Protein AF-A0A4Q1RRC4-F1 (afdb_monomer_lite)

Structure (mmCIF, N/CA/C/O backbone):
data_AF-A0A4Q1RRC4-F1
#
_entry.id   AF-A0A4Q1RRC4-F1
#
loop_
_atom_site.group_PDB
_atom_site.id
_atom_site.type_symbol
_atom_site.label_atom_id
_atom_site.label_alt_id
_atom_site.label_comp_id
_atom_site.label_asym_id
_atom_site.label_entity_id
_atom_site.label_seq_id
_atom_site.pdbx_PDB_ins_code
_atom_site.Cartn_x
_atom_site.Cartn_y
_atom_site.Cartn_z
_atom_site.occupancy
_atom_site.B_iso_or_equiv
_atom_site.auth_seq_id
_atom_site.auth_comp_id
_atom_site.auth_asym_id
_atom_site.auth_atom_id
_atom_site.pdbx_PDB_model_num
ATOM 1 N N . MET A 1 1 ? 11.133 -6.177 -18.504 1.00 55.62 1 MET A N 1
ATOM 2 C CA . MET A 1 1 ? 11.040 -5.417 -17.238 1.00 55.62 1 MET A CA 1
ATOM 3 C C . MET A 1 1 ? 11.017 -6.374 -16.068 1.00 55.62 1 MET A C 1
ATOM 5 O O . MET A 1 1 ? 10.143 -7.234 -16.005 1.00 55.62 1 MET A O 1
ATOM 9 N N . LYS A 1 2 ? 11.981 -6.242 -15.162 1.00 67.00 2 LYS A N 1
ATOM 10 C CA . LYS A 1 2 ? 12.032 -7.004 -13.916 1.00 67.00 2 LYS A CA 1
ATOM 11 C C . LYS A 1 2 ? 10.940 -6.478 -12.964 1.00 67.00 2 LYS A C 1
ATOM 13 O O . LYS A 1 2 ? 10.685 -5.275 -12.945 1.00 67.00 2 LYS A O 1
ATOM 18 N N . PRO 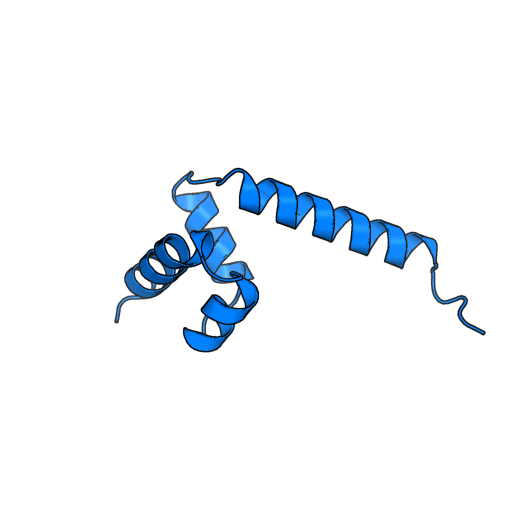A 1 3 ? 10.314 -7.329 -12.130 1.00 66.44 3 PRO A N 1
ATOM 19 C CA . PRO A 1 3 ? 9.247 -6.907 -11.211 1.00 66.44 3 PRO A CA 1
ATOM 20 C C . PRO A 1 3 ? 9.650 -5.757 -10.272 1.00 66.44 3 PRO A C 1
ATOM 22 O O . PRO A 1 3 ? 8.824 -4.919 -9.926 1.00 66.44 3 PRO A O 1
ATOM 25 N N . LYS A 1 4 ? 10.940 -5.688 -9.910 1.00 73.75 4 LYS A N 1
ATOM 26 C CA . LYS A 1 4 ? 11.519 -4.649 -9.046 1.00 73.75 4 LYS A CA 1
ATOM 27 C C . LYS A 1 4 ? 11.443 -3.243 -9.662 1.00 73.75 4 LYS A C 1
ATOM 29 O O . LYS A 1 4 ? 11.217 -2.286 -8.934 1.00 73.75 4 LYS A O 1
ATOM 34 N N . GLU A 1 5 ? 11.583 -3.123 -10.982 1.00 79.88 5 GLU A N 1
ATOM 35 C CA . GLU A 1 5 ? 11.550 -1.828 -11.683 1.00 79.88 5 GLU A CA 1
ATOM 36 C C . GLU A 1 5 ? 10.145 -1.218 -11.649 1.00 7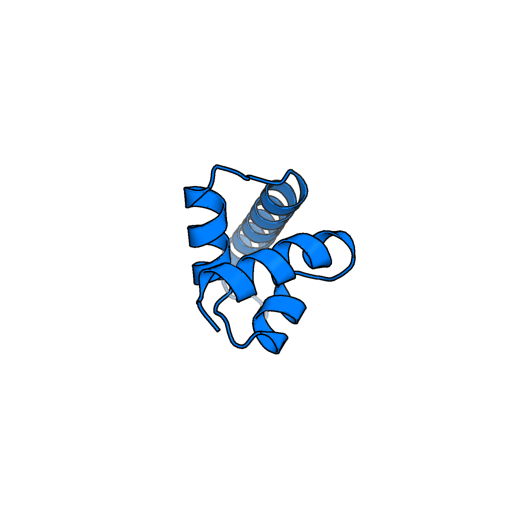9.88 5 GLU A C 1
ATOM 38 O O . GLU A 1 5 ? 9.987 -0.034 -11.370 1.00 79.88 5 GLU A O 1
ATOM 43 N N . ARG A 1 6 ? 9.109 -2.048 -11.839 1.00 82.81 6 ARG A N 1
ATOM 44 C CA . ARG A 1 6 ? 7.709 -1.600 -11.786 1.00 82.81 6 ARG A CA 1
ATOM 45 C C . ARG A 1 6 ? 7.353 -1.030 -10.417 1.00 82.81 6 ARG A C 1
ATOM 47 O O . ARG A 1 6 ? 6.725 0.018 -10.337 1.00 82.81 6 ARG A O 1
ATOM 54 N N . PHE A 1 7 ? 7.771 -1.699 -9.343 1.00 83.25 7 PHE A N 1
ATOM 55 C CA . PHE A 1 7 ? 7.492 -1.224 -7.990 1.00 83.25 7 PHE A CA 1
ATOM 56 C C . PHE A 1 7 ? 8.264 0.051 -7.632 1.00 83.25 7 PHE A C 1
ATOM 58 O O . PHE A 1 7 ? 7.697 0.911 -6.965 1.00 83.25 7 PHE A O 1
ATOM 65 N N . SER A 1 8 ? 9.495 0.209 -8.131 1.00 83.31 8 SER A N 1
ATOM 66 C CA . SER A 1 8 ? 10.274 1.444 -7.963 1.00 83.31 8 SER A CA 1
ATOM 67 C C . SER A 1 8 ? 9.571 2.650 -8.594 1.00 83.31 8 SER A C 1
ATOM 69 O O . SER A 1 8 ? 9.432 3.685 -7.953 1.00 83.31 8 SER A O 1
ATOM 71 N N . ILE A 1 9 ? 9.055 2.490 -9.816 1.00 86.00 9 ILE A N 1
ATOM 72 C CA . ILE A 1 9 ? 8.318 3.548 -10.524 1.00 86.00 9 ILE A CA 1
ATOM 73 C C . ILE A 1 9 ? 7.015 3.891 -9.790 1.00 86.00 9 ILE A C 1
ATOM 75 O O . ILE A 1 9 ? 6.691 5.061 -9.599 1.00 86.00 9 ILE A O 1
ATOM 79 N N . ILE A 1 10 ? 6.271 2.877 -9.329 1.00 84.94 10 ILE A N 1
ATOM 80 C CA . ILE A 1 10 ? 5.055 3.096 -8.528 1.00 84.94 10 ILE A CA 1
ATOM 81 C C . ILE A 1 10 ? 5.390 3.867 -7.250 1.00 84.94 10 ILE A C 1
ATOM 83 O O . ILE A 1 10 ? 4.615 4.726 -6.849 1.00 84.94 10 ILE A O 1
ATOM 87 N N . GLN A 1 11 ? 6.518 3.575 -6.602 1.00 83.38 11 GLN A N 1
ATOM 88 C CA . GLN A 1 11 ? 6.925 4.260 -5.380 1.00 83.38 11 GLN A CA 1
ATOM 89 C C . GLN A 1 11 ? 7.234 5.740 -5.625 1.00 83.38 11 GLN A C 1
ATOM 91 O O . GLN A 1 11 ? 6.743 6.582 -4.879 1.00 83.38 11 GLN A O 1
ATOM 96 N N . GLU A 1 12 ? 7.973 6.063 -6.680 1.00 84.38 12 GLU A N 1
ATOM 97 C CA . GLU A 1 12 ? 8.271 7.446 -7.060 1.00 84.38 12 GLU A CA 1
ATOM 98 C C . GLU A 1 12 ? 6.989 8.236 -7.371 1.00 84.38 12 GLU A C 1
ATOM 100 O O . GLU A 1 12 ? 6.761 9.325 -6.844 1.00 84.38 12 GLU A O 1
ATOM 105 N N . LEU A 1 13 ? 6.078 7.625 -8.131 1.00 84.62 13 LEU A N 1
ATOM 106 C CA . LEU A 1 13 ? 4.801 8.232 -8.496 1.00 84.62 13 LEU A CA 1
ATOM 107 C C . LEU A 1 13 ? 3.776 8.233 -7.356 1.00 84.62 13 LEU A C 1
ATOM 109 O O . LEU A 1 13 ? 2.808 8.988 -7.427 1.00 84.62 13 LEU A O 1
ATOM 113 N N . SER A 1 14 ? 3.964 7.427 -6.305 1.00 82.06 14 SER A N 1
ATOM 114 C CA . SER A 1 14 ? 3.017 7.318 -5.181 1.00 82.06 14 SER A CA 1
ATOM 115 C C . SER A 1 14 ? 2.884 8.613 -4.383 1.00 82.06 14 SER A C 1
ATOM 117 O O . SER A 1 14 ? 1.896 8.818 -3.672 1.00 82.06 14 SER A O 1
ATOM 119 N N . ASN A 1 15 ? 3.867 9.507 -4.513 1.00 76.38 15 ASN A N 1
ATOM 120 C CA . ASN A 1 15 ? 3.803 10.815 -3.890 1.00 76.38 15 ASN A CA 1
ATOM 121 C C . ASN A 1 15 ? 2.746 11.707 -4.565 1.00 76.38 15 ASN A C 1
ATOM 123 O O . ASN A 1 15 ? 2.017 12.428 -3.881 1.00 76.38 15 ASN A O 1
ATOM 127 N N . THR A 1 16 ? 2.616 11.587 -5.889 1.00 81.31 16 THR A N 1
ATOM 128 C CA . THR A 1 16 ? 1.742 12.411 -6.737 1.00 81.31 16 THR A CA 1
ATOM 129 C C . THR A 1 16 ? 0.404 11.737 -7.047 1.00 81.31 16 THR A C 1
ATOM 131 O O . THR A 1 16 ? -0.617 12.415 -7.121 1.00 81.31 16 THR A O 1
ATOM 134 N N . TYR A 1 17 ? 0.385 10.410 -7.207 1.00 81.94 17 TYR A N 1
ATOM 135 C CA . TYR A 1 17 ? -0.779 9.653 -7.665 1.00 81.94 17 TYR A CA 1
ATOM 136 C C . TYR A 1 17 ? -1.164 8.522 -6.703 1.00 81.94 17 TYR A C 1
ATOM 138 O O . TYR A 1 17 ? -0.303 7.923 -6.054 1.00 81.94 17 TYR A O 1
ATOM 146 N N . PRO A 1 18 ? -2.457 8.150 -6.643 1.00 80.62 18 PRO A N 1
ATOM 147 C CA . PRO A 1 18 ? -2.902 7.030 -5.828 1.00 80.62 18 PRO A CA 1
ATOM 148 C C . PRO A 1 18 ? -2.248 5.706 -6.248 1.00 80.62 18 PRO A C 1
ATOM 150 O O . PRO A 1 18 ? -2.347 5.280 -7.400 1.00 80.62 18 PRO A O 1
ATOM 153 N N . ILE A 1 19 ? -1.680 4.987 -5.274 1.00 80.50 19 ILE A N 1
ATOM 154 C CA . ILE A 1 19 ? -1.060 3.656 -5.448 1.00 80.50 19 ILE A CA 1
ATOM 155 C C . ILE A 1 19 ? -2.026 2.680 -6.131 1.00 80.50 19 ILE A C 1
ATOM 157 O O . ILE A 1 19 ? -1.630 1.874 -6.966 1.00 80.50 19 ILE A O 1
ATOM 161 N N . ALA A 1 20 ? -3.318 2.786 -5.817 1.00 79.44 20 ALA A N 1
ATOM 162 C CA . ALA A 1 20 ? -4.375 1.991 -6.425 1.00 79.44 20 ALA A CA 1
ATOM 163 C C . ALA A 1 20 ? -4.402 2.083 -7.957 1.00 79.44 20 ALA A C 1
ATOM 165 O O . ALA A 1 20 ? -4.554 1.056 -8.620 1.00 79.44 20 ALA A O 1
ATOM 166 N N . TRP A 1 21 ? -4.243 3.297 -8.483 1.00 82.12 21 TRP A N 1
ATOM 167 C CA . TRP A 1 21 ? -4.271 3.593 -9.910 1.00 82.12 21 TRP A CA 1
ATOM 168 C C . TRP A 1 21 ? -2.951 3.193 -10.573 1.00 82.12 21 TRP A C 1
ATOM 170 O O . TRP A 1 21 ? -2.943 2.525 -11.603 1.00 82.12 21 TRP A O 1
ATOM 180 N N . LEU A 1 22 ? -1.830 3.479 -9.908 1.00 85.56 22 LEU A N 1
ATOM 181 C CA . LEU A 1 22 ? -0.496 3.092 -10.366 1.00 85.56 22 LEU A CA 1
ATOM 182 C C . LEU A 1 22 ? -0.322 1.568 -10.457 1.00 85.56 22 LEU A C 1
ATOM 184 O O . LEU A 1 22 ? 0.230 1.068 -11.434 1.00 85.56 22 LEU A O 1
ATOM 188 N N . CYS A 1 23 ? -0.826 0.806 -9.480 1.00 84.94 23 CYS A N 1
ATOM 189 C CA . CYS A 1 23 ? -0.802 -0.658 -9.526 1.00 84.94 23 CYS A CA 1
ATOM 190 C C . CYS A 1 23 ? -1.632 -1.214 -10.690 1.00 84.94 23 CYS A C 1
ATOM 192 O O . CYS A 1 23 ? -1.210 -2.176 -11.332 1.00 84.94 23 CYS A O 1
ATOM 194 N N . GLN A 1 24 ? -2.785 -0.602 -10.977 1.00 84.38 24 GLN A N 1
ATOM 195 C CA . GLN A 1 24 ? -3.636 -0.990 -12.101 1.00 84.38 24 GLN A CA 1
ATOM 196 C C . GLN A 1 24 ? -2.945 -0.706 -13.440 1.00 84.38 24 GLN A C 1
ATOM 198 O O . GLN A 1 24 ? -2.903 -1.586 -14.296 1.00 84.38 24 GLN A O 1
ATOM 203 N N . LEU A 1 25 ? -2.335 0.474 -13.584 1.00 86.56 25 LEU A N 1
ATOM 204 C CA . LEU A 1 25 ? -1.589 0.869 -14.780 1.00 86.56 25 LEU A CA 1
ATOM 205 C C . LEU A 1 25 ? -0.365 -0.027 -15.023 1.00 86.56 25 LEU A C 1
ATOM 207 O O . LEU A 1 25 ? -0.097 -0.436 -16.148 1.00 86.56 25 LEU A O 1
ATOM 211 N N . ALA A 1 26 ? 0.365 -0.373 -13.963 1.00 83.31 26 ALA A N 1
ATOM 212 C CA . ALA A 1 26 ? 1.550 -1.225 -14.042 1.00 83.31 26 ALA A CA 1
ATOM 213 C C . ALA A 1 26 ? 1.234 -2.732 -14.153 1.00 83.31 26 ALA A C 1
ATOM 215 O O . ALA A 1 26 ? 2.161 -3.544 -14.269 1.00 83.31 26 ALA A O 1
ATOM 216 N N . GLY A 1 27 ? -0.045 -3.122 -14.081 1.00 85.81 27 GLY A N 1
ATOM 217 C CA . GLY A 1 27 ? -0.478 -4.520 -14.126 1.00 85.81 27 GLY A CA 1
ATOM 218 C C . GLY A 1 27 ? 0.060 -5.358 -12.964 1.00 85.81 27 GLY A C 1
ATOM 219 O O . GLY A 1 27 ? 0.408 -6.524 -13.148 1.00 85.81 27 GLY A O 1
ATOM 220 N N . VAL A 1 28 ? 0.193 -4.763 -11.775 1.00 84.62 28 VAL A N 1
ATOM 221 C CA . VAL A 1 28 ? 0.668 -5.449 -10.565 1.00 84.62 28 VAL A CA 1
ATOM 222 C C . VAL A 1 28 ? -0.418 -5.480 -9.500 1.00 84.62 28 VAL A C 1
ATOM 224 O O . VAL A 1 28 ? -1.236 -4.569 -9.379 1.00 84.62 28 VAL A O 1
ATOM 227 N N . SER A 1 29 ? -0.414 -6.520 -8.670 1.00 82.25 29 SER A N 1
ATOM 228 C CA . SER A 1 29 ? -1.306 -6.552 -7.517 1.00 82.25 29 SER A CA 1
ATOM 229 C C . SER A 1 29 ? -0.833 -5.562 -6.449 1.00 82.25 29 SER A C 1
ATOM 231 O O . SER A 1 29 ? 0.361 -5.458 -6.150 1.00 82.25 29 SER A O 1
ATOM 233 N N . ARG A 1 30 ? -1.788 -4.870 -5.814 1.00 81.06 30 ARG A N 1
ATOM 234 C CA . ARG A 1 30 ? -1.507 -3.987 -4.668 1.00 81.06 30 ARG A CA 1
ATOM 235 C C . ARG A 1 30 ? -0.794 -4.755 -3.549 1.00 81.06 30 ARG A C 1
ATOM 237 O O . ARG A 1 30 ? 0.168 -4.265 -2.976 1.00 81.06 30 ARG A O 1
ATOM 244 N N . SER A 1 31 ? -1.211 -5.998 -3.293 1.00 79.31 31 SER A N 1
ATOM 245 C CA . SER A 1 31 ? -0.592 -6.881 -2.295 1.00 79.31 31 SER A CA 1
ATOM 246 C C . SER A 1 31 ? 0.865 -7.235 -2.618 1.00 79.31 31 SER A C 1
ATOM 248 O O . SER A 1 31 ? 1.689 -7.310 -1.708 1.00 79.31 31 SER A O 1
ATOM 250 N N . GLY A 1 32 ? 1.206 -7.421 -3.897 1.00 82.62 32 GLY A N 1
ATOM 251 C CA . GLY A 1 32 ? 2.581 -7.647 -4.341 1.00 82.62 32 GLY A CA 1
ATOM 252 C C . GLY A 1 32 ? 3.465 -6.420 -4.128 1.00 82.62 32 GLY A C 1
ATOM 253 O O . GLY A 1 32 ? 4.581 -6.557 -3.627 1.00 82.62 32 GLY A O 1
ATOM 254 N N . TYR A 1 33 ? 2.934 -5.233 -4.429 1.00 83.75 33 TYR A N 1
ATOM 255 C CA . TYR A 1 33 ? 3.609 -3.963 -4.171 1.00 83.75 33 TYR A CA 1
ATOM 256 C C . TYR A 1 33 ? 3.874 -3.760 -2.673 1.00 83.75 33 TYR A C 1
ATOM 258 O O . TYR A 1 33 ? 5.029 -3.610 -2.285 1.00 83.75 33 TYR A O 1
ATOM 266 N N . TYR A 1 34 ? 2.860 -3.875 -1.809 1.00 79.12 34 TYR A N 1
ATOM 267 C CA . TYR A 1 34 ? 3.053 -3.717 -0.360 1.00 79.12 34 TYR A CA 1
ATOM 268 C C . TYR A 1 34 ? 4.022 -4.751 0.231 1.00 79.12 34 TYR A C 1
ATOM 270 O O . TYR A 1 34 ? 4.861 -4.413 1.062 1.00 79.12 34 TYR A O 1
ATOM 278 N N . ARG A 1 35 ? 3.997 -6.005 -0.244 1.00 80.19 35 ARG A N 1
ATOM 279 C CA . ARG A 1 35 ? 4.978 -7.023 0.170 1.00 80.19 35 ARG A CA 1
ATOM 280 C C . ARG A 1 35 ? 6.404 -6.641 -0.230 1.00 80.19 35 ARG A C 1
ATOM 282 O O . ARG A 1 35 ? 7.337 -6.897 0.527 1.00 80.19 35 ARG A O 1
ATOM 289 N N . TRP A 1 36 ? 6.584 -6.076 -1.422 1.00 85.44 36 TRP A N 1
ATOM 290 C CA . TRP A 1 36 ? 7.885 -5.602 -1.886 1.00 85.44 36 TRP A CA 1
ATOM 291 C C . TRP A 1 36 ? 8.379 -4.417 -1.052 1.00 85.44 36 TRP A C 1
ATOM 293 O O . TRP A 1 36 ? 9.525 -4.436 -0.611 1.00 85.44 36 TRP A O 1
ATOM 303 N N . VAL A 1 37 ? 7.499 -3.459 -0.757 1.00 79.88 37 VAL A N 1
ATOM 304 C CA . VAL A 1 37 ? 7.806 -2.299 0.087 1.00 79.88 37 VAL A CA 1
ATOM 305 C C . VAL A 1 37 ? 8.218 -2.730 1.499 1.00 79.88 37 VAL A C 1
ATOM 307 O O . VAL A 1 37 ? 9.279 -2.332 1.980 1.00 79.88 37 VAL A O 1
ATOM 310 N N . ASN A 1 38 ? 7.454 -3.635 2.122 1.00 77.50 38 ASN A N 1
ATOM 311 C CA . ASN A 1 38 ? 7.755 -4.164 3.454 1.00 77.50 38 ASN A CA 1
ATOM 312 C C . ASN A 1 38 ? 9.113 -4.894 3.501 1.00 77.50 38 ASN A C 1
ATOM 314 O O . ASN A 1 38 ? 9.868 -4.763 4.458 1.00 77.50 38 ASN A O 1
ATOM 318 N N . ARG A 1 39 ? 9.485 -5.612 2.430 1.00 79.31 39 ARG A N 1
ATOM 319 C CA . ARG A 1 39 ? 10.807 -6.261 2.311 1.00 79.31 39 ARG A CA 1
ATOM 320 C C . ARG A 1 39 ? 11.968 -5.278 2.182 1.00 79.31 39 ARG A C 1
ATOM 322 O O . ARG A 1 39 ? 13.092 -5.654 2.489 1.00 79.31 39 ARG A O 1
ATOM 329 N N . GLN A 1 40 ? 11.731 -4.074 1.667 1.00 76.62 40 GLN A N 1
ATOM 330 C CA . GLN A 1 40 ? 12.755 -3.030 1.603 1.00 76.62 40 GLN A CA 1
ATOM 331 C C . GLN A 1 40 ? 12.849 -2.230 2.914 1.00 76.62 40 GLN A C 1
ATOM 333 O O . GLN A 1 40 ? 13.744 -1.404 3.042 1.00 76.62 40 GLN A O 1
ATOM 338 N N . GLY A 1 41 ? 11.939 -2.448 3.874 1.00 67.69 41 GLY A N 1
ATOM 339 C CA . GLY A 1 41 ? 11.848 -1.640 5.094 1.00 67.69 41 GLY A CA 1
ATOM 340 C C . GLY A 1 41 ? 11.385 -0.202 4.840 1.00 67.69 41 GLY A C 1
ATOM 341 O O . GLY A 1 41 ? 11.456 0.632 5.737 1.00 67.69 41 GLY A O 1
ATOM 342 N N . ILE A 1 42 ? 10.903 0.105 3.630 1.00 64.69 42 ILE A N 1
ATOM 343 C CA . ILE A 1 42 ? 10.512 1.461 3.234 1.00 64.69 42 ILE A CA 1
ATOM 344 C C . ILE A 1 42 ? 9.034 1.667 3.565 1.00 64.69 42 ILE A C 1
ATOM 346 O O . ILE A 1 42 ? 8.195 1.794 2.683 1.00 64.69 42 ILE A O 1
ATOM 350 N N . VAL A 1 43 ? 8.674 1.657 4.846 1.00 60.91 43 VAL A N 1
ATOM 351 C CA . VAL A 1 43 ? 7.300 1.992 5.243 1.00 60.91 43 VAL A CA 1
ATOM 352 C C . VAL A 1 43 ? 7.140 3.508 5.151 1.00 60.91 43 VAL A C 1
ATOM 354 O O . VAL A 1 43 ? 7.589 4.243 6.024 1.00 60.91 43 VAL A O 1
ATOM 357 N N . THR A 1 44 ? 6.532 3.999 4.071 1.00 62.34 44 THR A N 1
ATOM 358 C CA . THR A 1 44 ? 6.191 5.424 3.951 1.00 62.34 44 THR A CA 1
ATOM 359 C C . THR A 1 44 ? 5.025 5.750 4.889 1.00 62.34 44 THR A C 1
ATOM 361 O O . THR A 1 44 ? 4.057 4.991 4.934 1.00 62.34 44 THR A O 1
ATOM 364 N N . GLU A 1 45 ? 5.061 6.884 5.596 1.00 57.47 45 GLU A N 1
ATOM 365 C CA . GLU A 1 45 ? 3.989 7.314 6.522 1.00 57.47 45 GLU A CA 1
ATOM 366 C C . GLU A 1 45 ? 2.599 7.281 5.869 1.00 57.47 45 GLU A C 1
ATOM 368 O O . GLU A 1 45 ? 1.653 6.730 6.426 1.00 57.47 45 GLU A O 1
ATOM 373 N N . LYS A 1 46 ? 2.515 7.717 4.610 1.00 58.28 46 LYS A N 1
ATOM 374 C CA . LYS A 1 46 ? 1.298 7.692 3.786 1.00 58.28 46 LYS A CA 1
ATOM 375 C C . LYS A 1 46 ? 0.734 6.278 3.561 1.00 58.28 46 LYS A C 1
ATOM 377 O O . LYS A 1 46 ? -0.463 6.109 3.343 1.00 58.28 46 LYS A O 1
ATOM 382 N N . GLN A 1 47 ? 1.572 5.236 3.568 1.00 61.59 47 GLN A N 1
ATOM 383 C CA . GLN A 1 47 ? 1.101 3.847 3.479 1.00 61.59 47 GLN A CA 1
ATOM 384 C C . GLN A 1 47 ? 0.518 3.361 4.799 1.00 61.59 47 GLN A C 1
ATOM 386 O O . GLN A 1 47 ? -0.509 2.688 4.782 1.00 61.59 47 GLN A O 1
ATOM 391 N N . LYS A 1 48 ? 1.127 3.750 5.922 1.00 59.97 48 LYS A N 1
ATOM 392 C CA . LYS A 1 48 ? 0.600 3.462 7.256 1.00 59.97 48 LYS A CA 1
ATOM 393 C C . LYS A 1 48 ? -0.763 4.129 7.453 1.00 59.97 48 LYS A C 1
ATOM 395 O O . LYS A 1 48 ? -1.699 3.461 7.876 1.0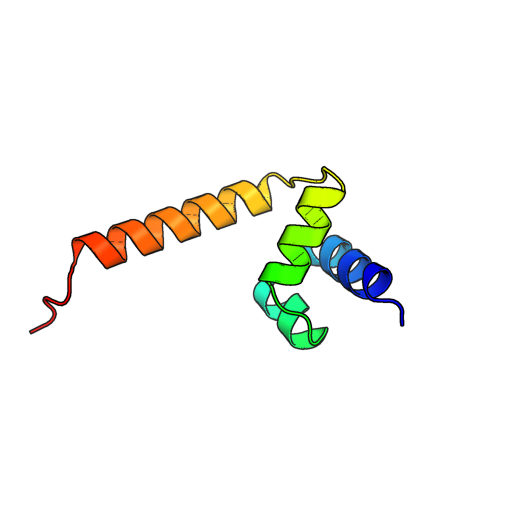0 59.97 48 LYS A O 1
ATOM 400 N N . GLU A 1 49 ? -0.905 5.386 7.035 1.00 58.62 49 GLU A N 1
ATOM 401 C CA . GLU A 1 49 ? -2.196 6.087 7.039 1.00 58.62 49 GLU A CA 1
ATOM 402 C C . GLU A 1 49 ? -3.233 5.387 6.155 1.00 58.62 49 GLU A C 1
ATOM 404 O O . GLU A 1 49 ? -4.360 5.170 6.584 1.00 58.62 49 GLU A O 1
ATOM 409 N N . ASN A 1 50 ? -2.863 4.962 4.943 1.00 63.91 50 ASN A N 1
ATOM 410 C CA . ASN A 1 50 ? -3.788 4.246 4.061 1.00 63.91 50 ASN A CA 1
ATOM 411 C C . ASN A 1 50 ? -4.204 2.875 4.614 1.00 63.91 50 ASN A C 1
ATOM 413 O O . ASN A 1 50 ? -5.359 2.482 4.451 1.00 63.91 50 ASN A O 1
ATOM 417 N N . GLU A 1 51 ? -3.301 2.136 5.262 1.00 62.50 51 GLU A N 1
ATOM 418 C CA . GLU A 1 51 ? -3.656 0.891 5.949 1.00 62.50 51 GLU A CA 1
ATOM 419 C C . GLU A 1 51 ? -4.564 1.150 7.149 1.00 62.50 51 GLU A C 1
ATOM 421 O O . GLU A 1 51 ? -5.539 0.423 7.321 1.00 62.50 51 GLU A O 1
ATOM 426 N N . GLN A 1 52 ? -4.315 2.207 7.925 1.00 60.22 52 GLN A N 1
ATOM 427 C CA . GLN A 1 52 ? -5.174 2.602 9.042 1.00 60.22 52 GLN A CA 1
ATOM 428 C C . GLN A 1 52 ? -6.566 3.031 8.571 1.00 60.22 52 GLN A C 1
ATOM 430 O O . GLN A 1 52 ? -7.561 2.558 9.111 1.00 60.22 52 GLN A O 1
ATOM 435 N N . ILE A 1 53 ? -6.657 3.845 7.516 1.00 60.66 53 ILE A N 1
ATOM 436 C CA . ILE A 1 53 ? -7.933 4.248 6.912 1.00 60.66 53 ILE A CA 1
ATOM 437 C C . ILE A 1 53 ? -8.664 3.020 6.364 1.00 60.66 53 ILE A C 1
ATOM 439 O O . ILE A 1 53 ? -9.864 2.862 6.573 1.00 60.66 53 ILE A O 1
ATOM 443 N N . LYS A 1 54 ? -7.949 2.103 5.702 1.00 63.25 54 LYS A N 1
ATOM 444 C CA . LYS A 1 54 ? -8.535 0.855 5.206 1.00 63.25 54 LYS A CA 1
ATOM 445 C C . LYS A 1 54 ? -9.051 -0.023 6.347 1.00 63.25 54 LYS A C 1
ATOM 447 O O . LYS A 1 54 ? -10.128 -0.591 6.202 1.00 63.25 54 LYS A O 1
ATOM 452 N N . GLN A 1 55 ? -8.307 -0.134 7.446 1.00 61.00 55 GLN A N 1
ATOM 453 C CA . GLN A 1 55 ? -8.738 -0.852 8.647 1.00 61.00 55 GLN A CA 1
ATOM 454 C C . GLN A 1 55 ? -9.977 -0.197 9.259 1.00 61.00 55 GLN A C 1
ATOM 456 O O . GLN A 1 55 ? -10.951 -0.897 9.489 1.00 61.00 55 GLN A O 1
ATOM 461 N N . MET A 1 56 ? -10.014 1.132 9.392 1.00 58.84 56 MET A N 1
ATOM 462 C CA . MET A 1 56 ? -11.206 1.857 9.856 1.00 58.84 56 MET A CA 1
ATOM 463 C C . MET A 1 56 ? -12.423 1.611 8.957 1.00 58.84 56 MET A C 1
ATOM 465 O O . MET A 1 56 ? -13.522 1.393 9.456 1.00 58.84 56 MET A O 1
ATOM 469 N N . ILE A 1 57 ? -12.248 1.602 7.633 1.00 64.38 57 ILE A N 1
ATOM 470 C CA . ILE A 1 57 ? -13.335 1.296 6.691 1.0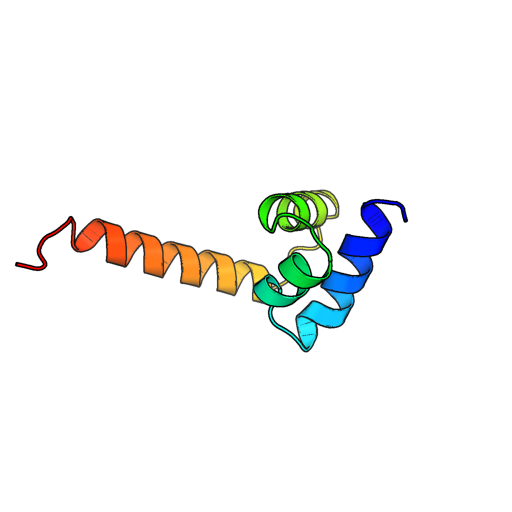0 64.38 57 ILE A CA 1
ATOM 471 C C . ILE A 1 57 ? -13.813 -0.152 6.864 1.00 64.38 57 ILE A C 1
ATOM 473 O O . ILE A 1 57 ? -15.016 -0.401 6.863 1.00 64.38 57 ILE A O 1
ATOM 477 N N . LEU A 1 58 ? -12.890 -1.102 7.041 1.00 63.34 58 LEU A N 1
ATOM 478 C CA . LEU A 1 58 ? -13.201 -2.512 7.296 1.00 63.34 58 LEU A CA 1
ATOM 479 C C . LEU A 1 58 ? -13.917 -2.717 8.635 1.00 63.34 58 LEU A C 1
ATOM 481 O O . LEU A 1 58 ? -14.890 -3.464 8.685 1.00 63.34 58 LEU A O 1
ATOM 485 N N . GLU A 1 59 ? -13.478 -2.039 9.693 1.00 63.41 59 GLU A N 1
ATOM 486 C CA . GLU A 1 59 ? -14.107 -2.068 11.014 1.00 63.41 59 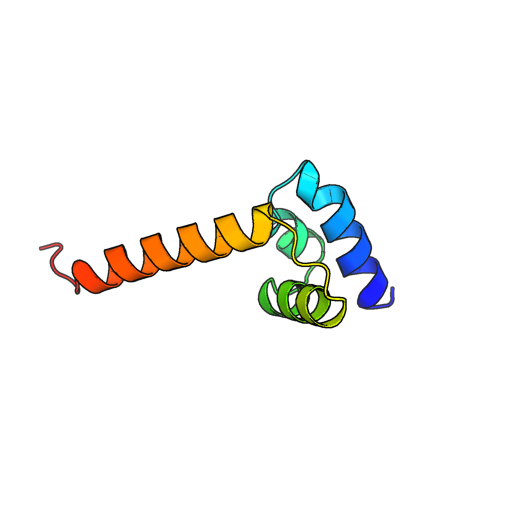GLU A CA 1
ATOM 487 C C . GLU A 1 59 ? -15.507 -1.460 10.982 1.00 63.41 59 GLU A C 1
ATOM 489 O O . GLU A 1 59 ? -16.445 -2.047 11.522 1.00 63.41 59 GLU A O 1
ATOM 494 N N . CYS A 1 60 ? -15.681 -0.317 10.314 1.00 61.03 60 CYS A N 1
ATOM 495 C 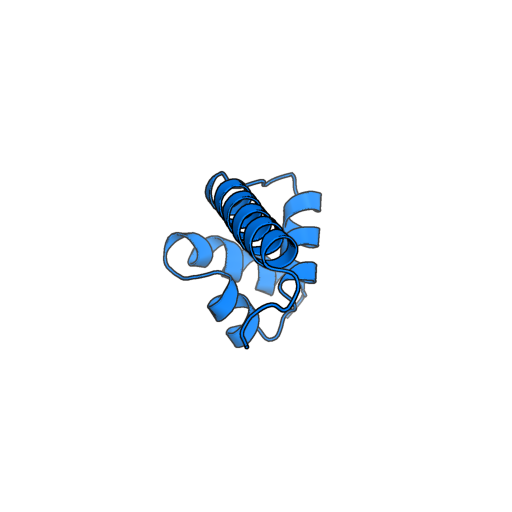CA . CYS A 1 60 ? -17.000 0.263 10.082 1.00 61.03 60 CYS A CA 1
ATOM 496 C C . CYS A 1 60 ? -17.891 -0.715 9.313 1.00 61.03 60 CYS A C 1
ATOM 498 O O . CYS A 1 60 ? -19.009 -0.976 9.744 1.00 61.03 60 CYS A O 1
ATOM 500 N N . HIS A 1 61 ? -17.383 -1.316 8.233 1.00 62.56 61 HIS A N 1
ATOM 501 C CA . HIS A 1 61 ? -18.115 -2.294 7.428 1.00 62.56 61 HIS A CA 1
ATOM 502 C C . HIS A 1 61 ? -18.481 -3.567 8.217 1.00 62.56 61 HIS A C 1
ATOM 504 O O . HIS A 1 61 ? -19.573 -4.101 8.041 1.00 62.56 61 HIS A O 1
ATOM 510 N N . GLN A 1 62 ? -17.615 -4.050 9.114 1.00 61.75 62 GLN A N 1
ATOM 511 C CA . GLN A 1 62 ? -17.937 -5.163 10.016 1.00 61.75 62 GLN A CA 1
ATOM 512 C C . GLN A 1 62 ? -18.968 -4.773 11.079 1.00 61.75 62 GLN A C 1
ATOM 514 O O . GLN A 1 62 ? -19.849 -5.573 11.386 1.00 61.75 62 GLN A O 1
ATOM 519 N N . LYS A 1 63 ? -18.904 -3.546 11.614 1.00 59.09 63 LYS A N 1
ATOM 520 C CA . LYS A 1 63 ? -19.872 -3.052 12.605 1.00 59.09 63 LYS A CA 1
ATOM 521 C C . LYS A 1 63 ? -21.298 -2.966 12.061 1.00 59.09 63 LYS A C 1
ATOM 523 O O . LYS A 1 63 ? -22.224 -3.172 12.837 1.00 59.09 63 LYS A O 1
ATOM 528 N N . VAL A 1 64 ? -21.487 -2.693 10.765 1.00 60.19 64 VAL A N 1
ATOM 529 C CA . VAL A 1 64 ? -22.832 -2.621 10.154 1.00 60.19 64 VAL A CA 1
ATOM 530 C C . VAL A 1 64 ? -23.381 -3.946 9.615 1.00 60.19 64 VAL A C 1
ATOM 532 O O . VAL A 1 64 ? -24.502 -3.943 9.122 1.00 60.19 64 VAL A O 1
ATOM 535 N N . ASN A 1 65 ? -22.643 -5.060 9.732 1.00 55.34 65 ASN A N 1
ATOM 536 C CA . ASN A 1 65 ? -23.098 -6.460 9.618 1.00 55.34 65 ASN A CA 1
ATOM 537 C C . ASN A 1 65 ? -24.439 -6.701 8.866 1.00 55.34 65 ASN A C 1
ATOM 539 O O . ASN A 1 65 ? -25.379 -7.281 9.405 1.00 55.34 65 ASN A O 1
ATOM 543 N N . GLY A 1 66 ? -24.539 -6.241 7.613 1.00 55.81 66 GLY A N 1
ATOM 544 C CA . GLY A 1 66 ? -25.655 -6.547 6.715 1.00 55.81 66 GLY A CA 1
ATOM 545 C C . GLY A 1 66 ? -27.025 -5.932 7.030 1.00 55.81 66 GLY A C 1
ATOM 546 O O . GLY A 1 66 ? -28.003 -6.418 6.473 1.00 55.81 66 GLY A O 1
ATOM 547 N N . ILE A 1 67 ? -27.143 -4.885 7.856 1.00 55.19 67 ILE A N 1
ATOM 548 C CA . ILE A 1 67 ? -28.444 -4.230 8.112 1.00 55.19 67 ILE A CA 1
ATOM 549 C C . ILE A 1 67 ? -28.578 -2.946 7.284 1.00 55.19 67 ILE A C 1
ATOM 551 O O . ILE A 1 67 ? -28.698 -1.844 7.811 1.00 55.19 67 ILE A O 1
ATOM 555 N N . TYR A 1 68 ? -28.552 -3.094 5.964 1.00 59.34 68 TYR A N 1
ATOM 556 C CA . TYR A 1 68 ? -29.329 -2.207 5.103 1.00 59.34 68 TYR A CA 1
ATOM 557 C C . TYR A 1 68 ? -30.530 -3.031 4.651 1.00 59.34 68 TYR A C 1
ATOM 559 O O . TYR A 1 68 ? -30.439 -3.796 3.691 1.00 59.34 68 TYR A O 1
ATOM 567 N N . GLY A 1 69 ? -31.599 -2.958 5.447 1.00 53.31 69 GLY A N 1
ATOM 568 C CA . GLY A 1 69 ? -32.945 -3.228 4.948 1.00 53.31 69 GLY A CA 1
ATOM 569 C C . GLY A 1 69 ? -33.384 -2.105 4.022 1.00 53.31 69 GLY A C 1
ATOM 570 O O . GLY A 1 69 ? -32.933 -0.958 4.252 1.00 53.31 69 GLY A O 1
#

Radius of gyration: 14.64 Å; chains: 1; bounding box: 46×20×30 Å

Foldseek 3Di:
DDPVVLLVVLVVCVVPDPSVVSCVVSVHDPVVSVVVCVVVVNPDPVNVVVVVVVVVVVVVVVVCPPPPD

Secondary structure (DSSP, 8-state):
--HHHHHHHHHHHTTTS-HHHHHHHTT--HHHHHHHHHHHT---HHHHHHHHHHHHHHHHHHHTTT---

Sequence (69 aa):
MKPKERFSIIQELSNTYPIAWLCQLAGVSRSGYYRWVNRQGIVTEKQKENEQIKQMILECHQKVNGIYG

pLDDT: mean 72.15, std 11.03, range [53.31, 86.56]